Protein AF-A0A7V0MYE8-F1 (afdb_monomer)

Foldseek 3Di:
DDFDDDDPVLLCVVQVVCCVVPVDHDDPVCSRVVRRVVRVVCVVVVHDDSVVVVD

Sequence (55 aa):
MKPIVLSRGDFELIRNLINKKTGIFFDERKKYFLASRLSTRMENLGLSSVRDYWY

Mean predicted aligned error: 3.02 Å

Solvent-accessible surface area (backbone atoms only — not comparable to full-atom values): 3391 Å² total; per-residue (Å²): 136,81,59,53,85,68,52,71,65,55,47,51,53,53,36,50,52,44,25,77,75,70,70,51,80,70,57,77,92,44,48,66,60,52,26,40,56,50,34,58,55,30,56,77,69,74,44,91,45,73,65,70,70,71,110

Secondary structure (DSSP, 8-state):
-PPP---HHHHHHHHHHHHHHH-----GGGHHHHHHHHHHHHHHTT---HHHHH-

Radius of gyration: 10.7 Å; Cα contacts (8 Å, |Δi|>4): 34; chains: 1; bounding box: 26×24×21 Å

Structure (mmCIF, N/CA/C/O backbone):
data_AF-A0A7V0MYE8-F1
#
_entry.id   AF-A0A7V0MYE8-F1
#
loop_
_atom_site.group_PDB
_atom_site.id
_atom_site.type_symbol
_atom_site.label_atom_id
_atom_site.label_alt_id
_atom_site.label_comp_id
_atom_site.label_asym_id
_atom_site.label_entity_id
_atom_site.label_seq_id
_atom_site.pdbx_PDB_ins_code
_atom_site.Cartn_x
_atom_site.Cartn_y
_atom_site.Cartn_z
_atom_site.occupancy
_atom_site.B_iso_or_equiv
_atom_site.auth_seq_id
_atom_site.auth_comp_id
_atom_site.auth_asym_id
_atom_site.auth_atom_id
_atom_site.pdbx_PDB_model_num
ATOM 1 N N . MET A 1 1 ? 17.669 3.795 -1.276 1.00 59.59 1 MET A N 1
ATOM 2 C CA . MET A 1 1 ? 16.640 3.142 -2.113 1.00 59.59 1 MET A CA 1
ATOM 3 C C . MET A 1 1 ? 15.649 4.193 -2.604 1.00 59.59 1 MET A C 1
ATOM 5 O O . MET A 1 1 ? 15.297 5.069 -1.820 1.00 59.59 1 MET A O 1
ATOM 9 N N . LYS A 1 2 ? 15.229 4.151 -3.875 1.00 72.75 2 LYS A N 1
ATOM 10 C CA . LYS A 1 2 ? 14.210 5.067 -4.412 1.00 72.75 2 LYS A CA 1
ATOM 11 C C . LYS A 1 2 ? 12.817 4.490 -4.111 1.00 72.75 2 LYS A C 1
ATOM 13 O O . LYS A 1 2 ? 12.569 3.360 -4.5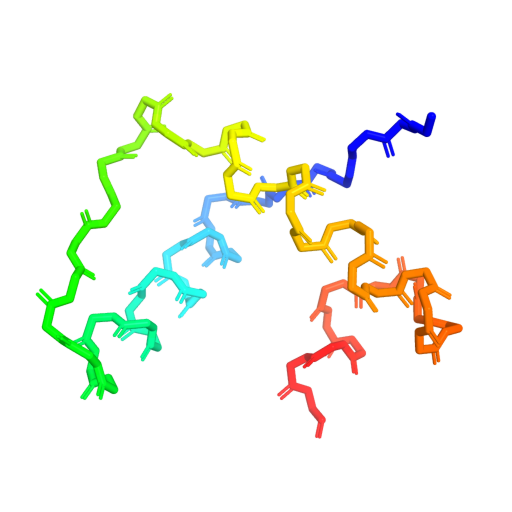23 1.00 72.75 2 LYS A O 1
ATOM 18 N N . PRO A 1 3 ? 11.929 5.209 -3.400 1.00 79.44 3 PRO A N 1
ATOM 19 C CA . PRO A 1 3 ? 10.579 4.723 -3.143 1.00 79.44 3 PRO A CA 1
ATOM 20 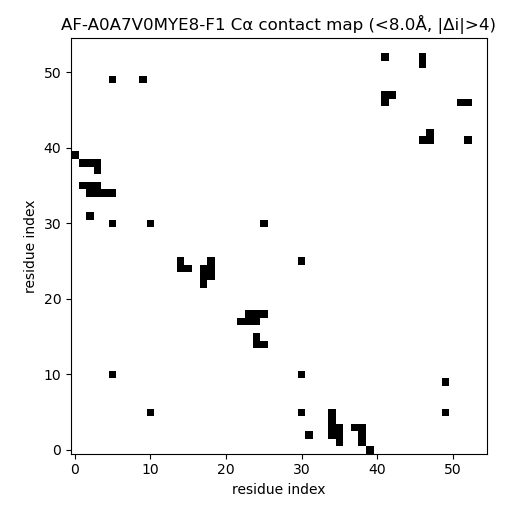C C . PRO A 1 3 ? 9.827 4.467 -4.449 1.00 79.44 3 PRO A C 1
ATOM 22 O O . PRO A 1 3 ? 9.906 5.276 -5.379 1.00 79.44 3 PRO A O 1
ATOM 25 N N . ILE A 1 4 ? 9.077 3.370 -4.503 1.00 86.19 4 ILE A N 1
ATOM 26 C CA . ILE A 1 4 ? 8.137 3.096 -5.584 1.00 86.19 4 ILE A CA 1
ATOM 27 C C . ILE A 1 4 ? 7.099 4.214 -5.645 1.00 86.19 4 ILE A C 1
ATOM 29 O O . ILE A 1 4 ? 6.640 4.735 -4.625 1.00 86.19 4 ILE A O 1
ATOM 33 N N . VAL A 1 5 ? 6.711 4.585 -6.858 1.00 86.88 5 VAL A N 1
ATOM 34 C CA . VAL A 1 5 ? 5.639 5.555 -7.054 1.00 86.88 5 VAL A CA 1
ATOM 35 C C . VAL A 1 5 ? 4.324 4.794 -7.043 1.00 86.88 5 VAL A C 1
ATOM 37 O O . VAL A 1 5 ? 4.035 4.034 -7.961 1.00 86.88 5 VAL A O 1
ATOM 40 N N . LEU A 1 6 ? 3.523 4.999 -6.000 1.00 88.81 6 LEU A N 1
ATOM 41 C CA . LEU A 1 6 ? 2.158 4.482 -5.962 1.00 88.81 6 LEU A CA 1
ATOM 42 C C . LEU A 1 6 ? 1.249 5.378 -6.796 1.00 88.81 6 LEU A C 1
ATOM 44 O O . LEU A 1 6 ? 1.213 6.599 -6.586 1.00 88.81 6 LEU A O 1
ATOM 48 N N . SER A 1 7 ? 0.450 4.791 -7.687 1.00 92.00 7 SER A N 1
ATOM 49 C CA . SER A 1 7 ? -0.697 5.513 -8.234 1.00 92.00 7 SER A CA 1
ATOM 50 C C . SER A 1 7 ? -1.691 5.837 -7.109 1.00 92.00 7 SER A C 1
ATOM 52 O O . SER A 1 7 ? -1.574 5.357 -5.975 1.00 92.00 7 SER A O 1
ATOM 54 N N . ARG A 1 8 ? -2.668 6.709 -7.379 1.00 92.12 8 ARG A N 1
ATOM 55 C CA . ARG A 1 8 ? -3.754 6.939 -6.415 1.00 92.12 8 ARG A CA 1
ATOM 56 C C . ARG A 1 8 ? -4.516 5.637 -6.142 1.00 92.12 8 ARG A C 1
ATOM 58 O O . ARG A 1 8 ? -4.738 5.317 -4.981 1.00 92.12 8 ARG A O 1
ATOM 65 N N . GLY A 1 9 ? -4.820 4.872 -7.193 1.00 93.38 9 GLY A N 1
ATOM 66 C CA . GLY A 1 9 ? -5.502 3.582 -7.083 1.00 93.38 9 GLY A CA 1
ATOM 67 C C . GLY A 1 9 ? -4.734 2.588 -6.215 1.00 93.38 9 GLY A C 1
ATOM 68 O O . GLY A 1 9 ? -5.304 2.051 -5.273 1.00 93.38 9 GLY A O 1
ATOM 69 N N . ASP A 1 10 ? -3.429 2.420 -6.449 1.00 93.12 10 ASP A N 1
ATOM 70 C CA . ASP A 1 10 ? -2.590 1.497 -5.667 1.00 93.12 10 ASP A CA 1
ATOM 71 C C . ASP A 1 10 ? -2.528 1.883 -4.187 1.00 93.12 10 ASP A C 1
ATOM 73 O O . ASP A 1 10 ? -2.610 1.034 -3.299 1.00 93.12 10 ASP A O 1
ATOM 77 N N . PHE A 1 11 ? -2.403 3.183 -3.908 1.00 94.75 11 PHE A N 1
ATOM 78 C CA . PHE A 1 11 ? -2.401 3.683 -2.539 1.00 94.75 11 PHE A CA 1
ATOM 79 C C . PHE A 1 11 ? -3.733 3.403 -1.835 1.00 94.75 11 PHE A C 1
ATOM 81 O O . PHE A 1 11 ? -3.737 2.943 -0.692 1.00 94.75 11 PHE A O 1
ATOM 88 N N . GLU A 1 12 ? -4.858 3.642 -2.513 1.00 95.12 12 GLU A N 1
ATOM 89 C CA . GLU A 1 12 ? -6.189 3.341 -1.985 1.00 95.12 12 GLU A CA 1
ATOM 90 C C . GLU A 1 12 ? -6.381 1.833 -1.755 1.00 95.12 12 GLU A C 1
ATOM 92 O O . GLU A 1 12 ? -6.926 1.424 -0.731 1.00 95.12 12 GLU A O 1
ATOM 97 N N . LEU A 1 13 ? -5.857 0.995 -2.645 1.00 94.44 13 LEU A N 1
ATOM 98 C CA . LEU A 1 13 ? -5.906 -0.461 -2.528 1.00 94.44 13 LEU A CA 1
ATOM 99 C C . LEU A 1 13 ? -5.157 -0.961 -1.284 1.00 94.44 13 LEU A C 1
ATOM 101 O O . LEU A 1 13 ? -5.727 -1.649 -0.430 1.00 94.44 13 LEU A O 1
ATOM 105 N N . ILE A 1 14 ? -3.898 -0.545 -1.134 1.00 94.12 14 ILE A N 1
ATOM 106 C CA . ILE A 1 14 ? -3.045 -0.936 -0.007 1.00 94.12 14 ILE A CA 1
ATOM 107 C C . ILE A 1 14 ? -3.589 -0.367 1.311 1.00 94.12 14 ILE A C 1
ATOM 109 O O . ILE A 1 14 ? -3.666 -1.096 2.302 1.00 94.12 14 ILE A O 1
ATOM 113 N N . ARG A 1 15 ? -4.000 0.912 1.360 1.00 95.50 15 ARG A N 1
ATOM 114 C CA . ARG A 1 15 ? -4.529 1.502 2.605 1.00 95.50 15 ARG A CA 1
ATOM 115 C C . ARG A 1 15 ? -5.816 0.805 3.048 1.00 95.50 15 ARG A C 1
ATOM 117 O O . ARG A 1 15 ? -5.993 0.588 4.243 1.00 95.50 15 ARG A O 1
ATOM 124 N N . ASN A 1 16 ? -6.689 0.436 2.105 1.00 96.19 16 ASN A N 1
ATOM 125 C CA . ASN A 1 16 ? -7.946 -0.241 2.409 1.00 96.19 16 ASN A CA 1
ATOM 126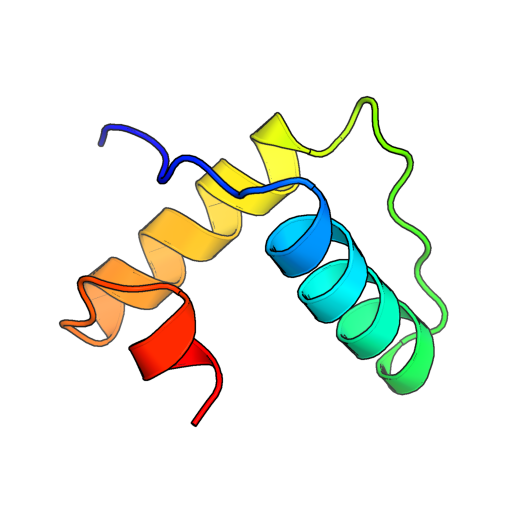 C C . ASN A 1 16 ? -7.681 -1.654 2.935 1.00 96.19 16 ASN A C 1
ATOM 128 O O . ASN A 1 16 ? -8.337 -2.082 3.883 1.00 96.19 16 ASN A O 1
ATOM 132 N N . LEU A 1 17 ? -6.684 -2.358 2.384 1.00 95.31 17 LEU A N 1
ATOM 133 C CA . LEU A 1 17 ? -6.242 -3.646 2.919 1.00 95.31 17 LEU A CA 1
ATOM 134 C C . LEU A 1 17 ? -5.754 -3.515 4.365 1.00 95.31 17 LEU A C 1
ATOM 136 O O . LEU A 1 17 ? -6.170 -4.296 5.220 1.00 95.31 17 LEU A O 1
ATOM 140 N N . ILE A 1 18 ? -4.898 -2.527 4.643 1.00 95.38 18 ILE A N 1
ATOM 141 C CA . ILE A 1 18 ? -4.378 -2.302 5.995 1.00 95.38 18 ILE A CA 1
ATOM 142 C C . ILE A 1 18 ? -5.526 -1.973 6.949 1.00 95.38 18 ILE A C 1
ATOM 144 O O . ILE A 1 18 ? -5.658 -2.628 7.979 1.00 95.38 18 ILE A O 1
ATOM 148 N N . ASN A 1 19 ? -6.404 -1.042 6.576 1.00 97.44 19 ASN A N 1
ATOM 149 C CA . ASN A 1 19 ? -7.554 -0.672 7.391 1.00 97.44 19 ASN A CA 1
ATOM 150 C C . ASN A 1 19 ? -8.469 -1.872 7.675 1.00 97.44 19 ASN A C 1
ATOM 152 O O . ASN A 1 19 ? -8.817 -2.111 8.826 1.00 97.44 19 ASN A O 1
ATOM 156 N N . LYS A 1 20 ? -8.771 -2.694 6.664 1.00 97.81 20 LYS A N 1
ATOM 157 C CA . LYS A 1 20 ? -9.583 -3.907 6.827 1.00 97.81 20 LYS A CA 1
ATOM 158 C C . LYS A 1 20 ? -8.939 -4.935 7.764 1.00 97.81 20 LYS A C 1
ATOM 160 O O . LYS A 1 20 ? -9.653 -5.676 8.432 1.00 97.81 20 LYS A O 1
ATOM 165 N N . LYS A 1 21 ? -7.607 -5.032 7.783 1.00 97.25 21 LYS A N 1
ATOM 166 C CA . LYS A 1 21 ? -6.872 -6.025 8.583 1.00 97.25 21 LYS A CA 1
ATOM 167 C C . LYS A 1 21 ? -6.553 -5.554 10.001 1.00 97.25 21 LYS A C 1
ATOM 169 O O . LYS A 1 21 ? -6.460 -6.393 10.888 1.00 97.25 21 LYS A O 1
ATOM 174 N N . THR A 1 22 ? -6.348 -4.254 10.206 1.00 97.38 22 THR A N 1
ATOM 175 C CA . THR A 1 22 ? -5.799 -3.716 11.464 1.00 97.38 22 THR A CA 1
ATOM 176 C C . THR A 1 22 ? -6.605 -2.563 12.059 1.00 97.38 22 THR A C 1
ATOM 178 O O 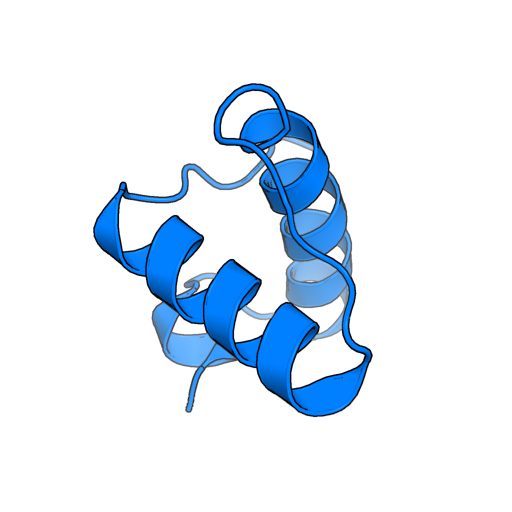. THR A 1 22 ? -6.321 -2.145 13.176 1.00 97.38 22 THR A O 1
ATOM 181 N N . GLY A 1 23 ? -7.564 -1.999 11.322 1.00 97.00 23 GLY A N 1
ATOM 182 C CA . GLY A 1 23 ? -8.272 -0.769 11.689 1.00 97.00 23 GLY A CA 1
ATOM 183 C C . GLY A 1 23 ? -7.476 0.521 11.445 1.00 97.00 23 GLY A C 1
ATOM 184 O O . GLY A 1 23 ? -8.015 1.614 11.600 1.00 97.00 23 GLY A O 1
ATOM 185 N N . ILE A 1 24 ? -6.209 0.440 11.023 1.00 96.19 24 ILE A N 1
ATOM 186 C CA . ILE A 1 24 ? -5.352 1.619 10.836 1.00 96.19 24 ILE A CA 1
ATOM 187 C C . ILE A 1 24 ? -5.694 2.321 9.519 1.00 96.19 24 ILE A C 1
ATOM 189 O O . ILE A 1 24 ? -5.640 1.717 8.449 1.00 96.19 24 ILE A O 1
ATOM 193 N N . PHE A 1 25 ? -6.005 3.617 9.582 1.00 95.31 25 PHE A N 1
ATOM 194 C CA . PHE A 1 25 ? -6.231 4.449 8.401 1.00 95.31 25 PHE A CA 1
ATOM 195 C C . PHE A 1 25 ? -4.987 5.271 8.034 1.00 95.31 25 PHE A C 1
ATOM 197 O O . PHE A 1 25 ? -4.402 5.960 8.874 1.00 95.31 25 PHE A O 1
ATOM 204 N N . PHE A 1 26 ? -4.602 5.228 6.757 1.00 95.12 26 PHE A N 1
ATOM 205 C CA . PHE A 1 26 ? -3.540 6.067 6.204 1.00 95.12 26 PHE A CA 1
ATOM 206 C C . PHE A 1 26 ? -4.132 7.247 5.429 1.00 95.12 26 PHE A C 1
ATOM 208 O O . PHE A 1 26 ? -4.701 7.079 4.351 1.00 95.12 26 PHE A O 1
ATOM 215 N N . ASP A 1 27 ? -3.939 8.444 5.983 1.00 95.62 27 ASP A N 1
ATOM 216 C CA . ASP A 1 27 ? -4.189 9.723 5.313 1.00 95.62 27 ASP A CA 1
ATOM 217 C C . ASP A 1 27 ? -3.304 9.865 4.063 1.00 95.62 27 ASP A C 1
ATOM 219 O O . ASP A 1 27 ? -2.173 9.372 4.028 1.00 95.62 27 ASP A O 1
ATOM 223 N N . GLU A 1 28 ? -3.801 10.557 3.039 1.00 94.06 28 GLU A N 1
ATOM 224 C CA . GLU A 1 28 ? -3.102 10.747 1.764 1.00 94.06 28 GLU A CA 1
ATOM 225 C C . GLU A 1 28 ? -1.738 11.436 1.922 1.00 94.06 28 GLU A C 1
ATOM 227 O O . GLU A 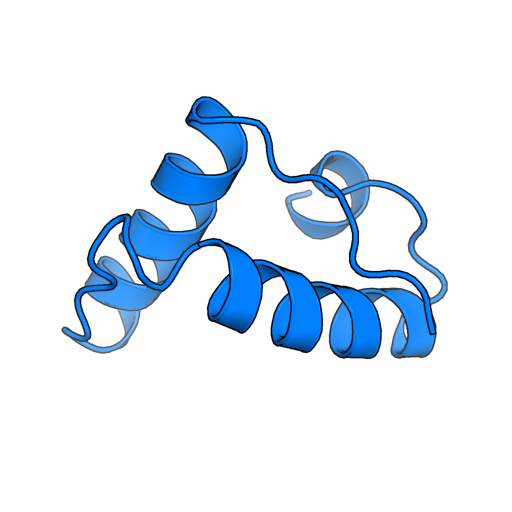1 28 ? -0.783 11.090 1.224 1.00 94.06 28 GLU A O 1
ATOM 232 N N . ARG A 1 29 ? -1.573 12.301 2.932 1.00 95.00 29 ARG A N 1
ATOM 233 C CA . ARG A 1 29 ? -0.278 12.914 3.284 1.00 95.00 29 ARG A CA 1
ATOM 234 C C . ARG A 1 29 ? 0.782 11.880 3.671 1.00 95.00 29 ARG A C 1
ATOM 236 O O . ARG A 1 29 ? 1.976 12.140 3.552 1.00 95.00 29 ARG A O 1
ATOM 243 N N . LYS A 1 30 ? 0.368 10.683 4.105 1.00 94.06 30 LYS A N 1
ATOM 244 C CA . LYS A 1 30 ? 1.256 9.556 4.434 1.00 94.06 30 LYS A CA 1
ATOM 245 C C . LYS A 1 30 ? 1.542 8.644 3.237 1.00 94.06 30 LYS A C 1
ATOM 247 O O . LYS A 1 30 ? 2.196 7.616 3.417 1.00 94.06 30 LYS A O 1
ATOM 252 N N . LYS A 1 31 ? 1.122 9.001 2.017 1.00 94.62 31 LYS A N 1
ATOM 253 C CA . LYS A 1 31 ? 1.379 8.209 0.803 1.00 94.62 31 LYS A CA 1
ATOM 254 C C . LYS A 1 31 ? 2.862 7.912 0.598 1.00 94.62 31 LYS A C 1
ATOM 256 O O . LYS A 1 31 ? 3.218 6.763 0.358 1.00 94.62 31 LYS A O 1
ATOM 261 N N . TYR A 1 32 ? 3.730 8.911 0.760 1.00 93.38 32 TYR A N 1
ATOM 262 C CA . TYR A 1 32 ? 5.178 8.721 0.634 1.00 93.38 32 TYR A CA 1
ATOM 263 C C . TYR A 1 32 ? 5.737 7.763 1.698 1.00 93.38 32 TYR A C 1
ATOM 265 O O . TYR A 1 32 ? 6.552 6.893 1.396 1.00 93.38 32 TYR A O 1
ATOM 273 N N . PHE A 1 33 ? 5.254 7.877 2.938 1.00 93.38 33 PHE A N 1
ATOM 274 C CA . PHE A 1 33 ? 5.649 6.987 4.029 1.00 93.38 33 PHE A CA 1
ATOM 275 C C . PHE A 1 33 ? 5.264 5.532 3.736 1.00 93.38 33 PHE A C 1
ATOM 277 O O . PHE A 1 33 ? 6.093 4.630 3.867 1.00 93.38 33 PHE A O 1
ATOM 284 N N . LEU A 1 34 ? 4.023 5.306 3.294 1.00 93.94 34 LEU A N 1
ATOM 285 C CA . LEU A 1 34 ? 3.548 3.973 2.940 1.00 93.94 34 LEU A CA 1
ATOM 286 C C . LEU A 1 34 ? 4.316 3.407 1.739 1.00 93.94 34 LEU A C 1
ATOM 288 O O . LEU A 1 34 ? 4.741 2.256 1.779 1.00 93.94 34 LEU A O 1
ATOM 292 N N . ALA A 1 35 ? 4.561 4.232 0.718 1.00 93.62 35 ALA A N 1
ATOM 293 C CA . ALA A 1 35 ? 5.348 3.860 -0.450 1.00 93.62 35 ALA A CA 1
ATOM 294 C C . ALA A 1 35 ? 6.774 3.437 -0.072 1.00 93.62 35 ALA A C 1
ATOM 296 O O . ALA A 1 35 ? 7.244 2.398 -0.527 1.00 93.62 35 ALA A O 1
ATOM 297 N N . SER A 1 36 ? 7.449 4.180 0.810 1.00 93.81 36 SER A N 1
ATOM 298 C CA . SER A 1 36 ? 8.798 3.835 1.272 1.00 93.81 36 SER A CA 1
ATOM 299 C C . SER A 1 36 ? 8.834 2.488 2.000 1.00 93.81 36 SER A C 1
ATOM 301 O O . SER A 1 36 ? 9.681 1.657 1.682 1.00 93.81 36 SER A O 1
ATOM 303 N N . ARG A 1 37 ? 7.888 2.226 2.914 1.00 93.06 37 ARG A N 1
ATOM 304 C CA . ARG A 1 37 ? 7.800 0.936 3.625 1.00 93.06 37 ARG A CA 1
ATOM 305 C C . ARG A 1 37 ? 7.494 -0.225 2.686 1.00 93.06 37 ARG A C 1
ATOM 307 O O . ARG A 1 37 ? 8.078 -1.298 2.821 1.00 93.06 37 ARG A O 1
ATOM 314 N N . LEU A 1 38 ? 6.587 -0.000 1.740 1.00 93.19 38 LEU A N 1
ATOM 315 C CA . LEU A 1 38 ? 6.208 -1.000 0.755 1.00 93.19 38 LEU A CA 1
ATOM 316 C C . LEU A 1 38 ? 7.373 -1.330 -0.186 1.00 93.19 38 LEU A C 1
ATOM 318 O O . LEU A 1 38 ? 7.606 -2.501 -0.460 1.00 93.19 38 LEU A O 1
ATOM 322 N N . SER A 1 39 ? 8.152 -0.321 -0.584 1.00 92.62 39 SER A N 1
ATOM 323 C CA . SER A 1 39 ? 9.351 -0.493 -1.415 1.00 92.62 39 SER A CA 1
ATOM 324 C C . SER A 1 39 ? 10.332 -1.460 -0.764 1.00 92.62 39 SER A C 1
ATOM 326 O O . SER A 1 39 ? 10.683 -2.467 -1.367 1.00 92.62 39 SER A O 1
ATOM 328 N N . THR A 1 40 ? 10.702 -1.212 0.496 1.00 93.25 40 THR A N 1
ATOM 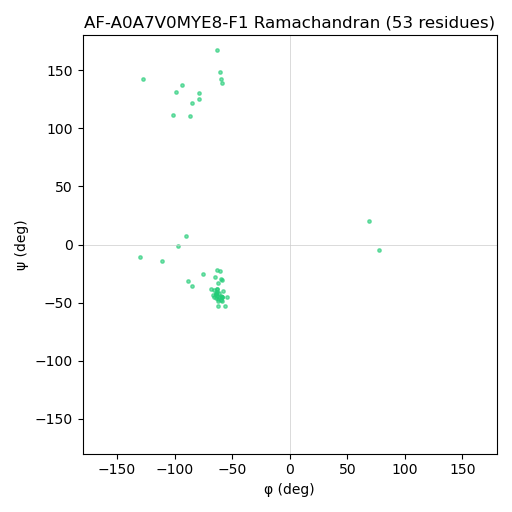329 C CA . THR A 1 40 ? 11.626 -2.085 1.236 1.00 93.25 40 THR A CA 1
ATOM 330 C C . THR A 1 40 ? 11.107 -3.520 1.326 1.00 93.25 40 THR A C 1
ATOM 332 O O . THR A 1 40 ? 11.872 -4.468 1.181 1.00 93.25 40 THR A O 1
ATOM 335 N N . ARG A 1 41 ? 9.796 -3.710 1.533 1.00 93.31 41 ARG A N 1
ATOM 336 C CA . ARG A 1 41 ? 9.206 -5.056 1.565 1.00 93.31 41 ARG A CA 1
ATOM 337 C C . ARG A 1 41 ? 9.271 -5.742 0.199 1.00 93.31 41 ARG A C 1
ATOM 339 O O . ARG A 1 41 ? 9.582 -6.924 0.150 1.00 93.31 41 ARG A O 1
ATOM 346 N N . MET A 1 42 ? 8.965 -5.024 -0.878 1.00 92.31 42 MET A N 1
ATOM 347 C CA . MET A 1 42 ? 8.997 -5.559 -2.241 1.00 92.31 42 MET A CA 1
A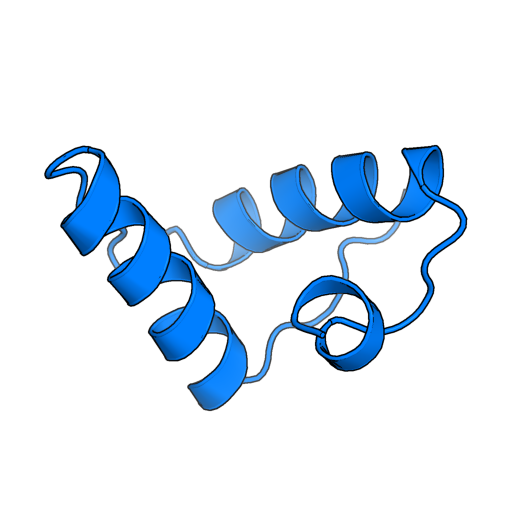TOM 348 C C . MET A 1 42 ? 10.408 -5.966 -2.666 1.00 92.31 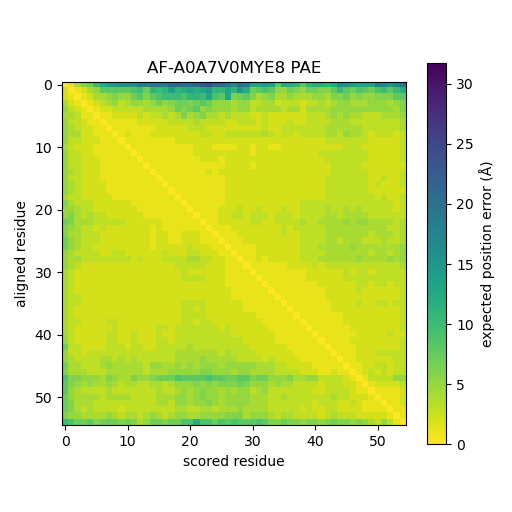42 MET A C 1
ATOM 350 O O . MET A 1 42 ? 10.576 -7.052 -3.206 1.00 92.31 42 MET A O 1
ATOM 354 N N . GLU A 1 43 ? 11.417 -5.155 -2.350 1.00 92.19 43 GLU A N 1
ATOM 355 C CA . GLU A 1 43 ? 12.826 -5.471 -2.618 1.00 92.19 43 GLU A CA 1
ATOM 356 C C . GLU A 1 43 ? 13.261 -6.764 -1.922 1.00 92.19 43 GLU A C 1
ATOM 358 O O . GLU A 1 43 ? 13.824 -7.646 -2.564 1.00 92.19 43 GLU A O 1
ATOM 363 N N . ASN A 1 44 ? 12.894 -6.940 -0.649 1.00 93.38 44 ASN A N 1
ATOM 364 C CA . ASN A 1 44 ? 13.173 -8.175 0.093 1.00 93.38 44 ASN A CA 1
ATOM 365 C C . ASN A 1 44 ? 12.478 -9.417 -0.492 1.00 93.38 44 ASN A C 1
ATOM 367 O O . ASN A 1 44 ? 12.896 -10.539 -0.219 1.00 93.38 44 ASN A O 1
ATOM 371 N N . LEU A 1 45 ? 11.406 -9.226 -1.263 1.00 92.56 45 LEU A N 1
ATOM 372 C CA . LEU A 1 45 ? 10.676 -10.289 -1.954 1.00 92.56 45 LEU A CA 1
ATOM 373 C C . LEU A 1 45 ? 11.113 -10.447 -3.422 1.00 92.56 45 LEU A C 1
ATOM 375 O O . LEU A 1 45 ? 10.580 -11.309 -4.114 1.00 92.56 45 LEU A O 1
ATOM 379 N N . GLY A 1 46 ? 12.048 -9.624 -3.912 1.00 91.75 46 GLY A N 1
ATOM 380 C CA . GLY A 1 46 ? 12.455 -9.605 -5.321 1.00 91.75 46 GLY A CA 1
ATOM 381 C C . GLY A 1 46 ? 11.380 -9.075 -6.278 1.00 91.75 46 GLY A C 1
ATOM 382 O O . GLY A 1 46 ? 11.428 -9.360 -7.472 1.00 91.75 46 GLY A O 1
ATOM 383 N N . LEU A 1 47 ? 10.400 -8.321 -5.774 1.00 91.69 47 LEU A N 1
ATOM 384 C CA . LEU A 1 47 ? 9.271 -7.805 -6.548 1.00 91.69 47 LEU A CA 1
ATOM 385 C C . LEU A 1 47 ? 9.560 -6.400 -7.078 1.00 91.69 47 LEU A C 1
ATOM 387 O O . LEU A 1 47 ? 10.051 -5.534 -6.353 1.00 91.69 47 LEU A O 1
ATOM 391 N N . SER A 1 48 ? 9.192 -6.153 -8.335 1.00 83.50 48 SER A N 1
ATOM 392 C CA . SER A 1 48 ? 9.452 -4.876 -9.017 1.00 83.50 48 SER A CA 1
ATOM 393 C C . SER A 1 48 ? 8.192 -4.047 -9.290 1.00 83.50 48 SER A C 1
ATOM 395 O O . SER A 1 48 ? 8.292 -2.847 -9.546 1.00 83.50 48 SER A O 1
ATOM 397 N N . SER A 1 49 ? 7.001 -4.648 -9.166 1.00 84.38 49 SER A N 1
ATOM 398 C CA . SER A 1 49 ? 5.715 -3.982 -9.385 1.00 84.38 49 SER A CA 1
ATOM 399 C C . SER A 1 49 ? 4.764 -4.150 -8.203 1.00 84.38 49 SER A C 1
ATOM 401 O O . SER A 1 49 ? 4.674 -5.213 -7.592 1.00 84.38 49 SER A O 1
ATOM 403 N N . VAL A 1 50 ? 3.999 -3.096 -7.899 1.00 85.69 50 VAL A N 1
ATOM 404 C CA . VAL A 1 50 ? 2.919 -3.146 -6.895 1.00 85.69 50 VAL A CA 1
ATOM 405 C C . VAL A 1 50 ? 1.868 -4.183 -7.284 1.00 85.69 50 VAL A C 1
ATOM 407 O O . VAL A 1 50 ? 1.255 -4.800 -6.419 1.00 85.69 50 VAL A O 1
ATOM 410 N N . ARG A 1 51 ? 1.689 -4.404 -8.591 1.00 85.12 51 ARG A N 1
ATOM 411 C CA . ARG A 1 51 ? 0.802 -5.440 -9.110 1.00 85.12 51 ARG A CA 1
ATOM 412 C C . ARG A 1 51 ? 1.297 -6.830 -8.716 1.00 85.12 51 ARG A C 1
ATOM 414 O O . ARG A 1 51 ? 0.503 -7.600 -8.196 1.00 85.12 51 ARG A O 1
ATOM 421 N N . ASP A 1 52 ? 2.590 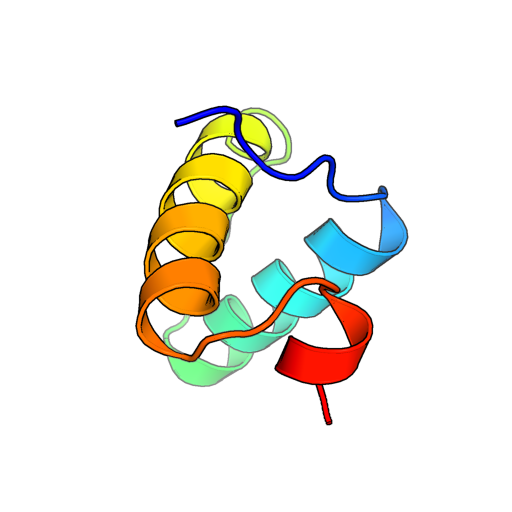-7.105 -8.876 1.00 85.12 52 ASP A N 1
ATOM 422 C CA . ASP A 1 52 ? 3.205 -8.381 -8.471 1.00 85.12 52 ASP A CA 1
ATOM 423 C C . ASP A 1 52 ? 3.154 -8.582 -6.954 1.00 85.12 52 ASP A C 1
ATOM 425 O O . ASP A 1 52 ? 3.140 -9.700 -6.469 1.00 85.12 52 ASP A O 1
ATOM 429 N N . TYR A 1 53 ? 3.139 -7.489 -6.193 1.00 87.75 53 TYR A N 1
ATOM 430 C CA . TYR A 1 53 ? 2.972 -7.528 -4.744 1.00 87.75 53 TYR A CA 1
ATOM 431 C C . TYR A 1 53 ? 1.529 -7.804 -4.304 1.00 87.75 53 TYR A C 1
ATOM 433 O O . TYR A 1 53 ? 1.299 -8.252 -3.179 1.00 87.75 53 TYR A O 1
ATOM 441 N N . TRP A 1 54 ? 0.555 -7.466 -5.148 1.00 87.00 54 TRP A N 1
ATOM 442 C CA . TRP A 1 54 ? -0.860 -7.615 -4.833 1.00 87.00 54 TRP A CA 1
ATOM 443 C C . TRP A 1 54 ? -1.403 -9.020 -5.129 1.00 87.00 54 TRP A C 1
ATOM 445 O O . TRP A 1 54 ? -2.282 -9.480 -4.397 1.00 87.00 54 TRP A O 1
ATOM 455 N N . TYR A 1 55 ? -0.922 -9.657 -6.200 1.00 82.62 55 TYR A N 1
ATOM 456 C CA . TYR A 1 55 ? -1.283 -11.027 -6.590 1.00 82.62 55 TYR A CA 1
ATOM 457 C C . TYR A 1 55 ? -0.449 -12.069 -5.843 1.00 82.62 55 TYR A C 1
ATOM 459 O O . TYR A 1 55 ? -1.025 -13.140 -5.548 1.00 82.62 55 TYR A O 1
#

Organism: Aerophobetes bacterium (NCBI:txid2030807)

pLDDT: mean 91.28, std 6.53, range [59.59, 97.81]

Nearest PDB structures (foldseek):
  1bc5-assembly1_A  TM=9.148E-01  e=1.360E-01  Salmonella enterica subsp. enterica serovar Typhimurium
  5xly-assembly1_A  TM=8.715E-01  e=1.782E-01  Pseudomonas aeruginosa PAO1

InterPro domains:
  IPR022641 Chemotaxis receptor methyltransferase CheR, N-terminal [PF03705] (10-54)
  IPR036804 Chemotaxis receptor methyltransferase CheR, N-terminal domain superfamily [G3DSA:1.10.155.10] (1-55)